Protein AF-A0A8J9SSK1-F1 (afdb_monomer_lite)

Sequence (95 aa):
MWEVPNFIKYVKLLVLASVLAGVFSGLRGSVFTVVGGRVNVRLRIQLMDSLLSQDIGFFDTTKTGDITSRLSSDTTLVGDQVTLNVNVFLRSLVQ

InterPro domains:
  IPR011527 ABC transporter type 1, transmembrane domain [PF00664] (6-94)
  IPR036640 ABC transporter type 1, transmembrane domain superfamily [G3DSA:1.20.1560.10] (3-95)
  IPR036640 ABC transporter type 1, transmembrane domain superfamily [SSF90123] (6-94)
  IPR039421 Type 1 protein exporter [PTHR43394] (6-95)

Radius of gyration: 24.16 Å; chains: 1; bounding box: 50×20×77 Å

Foldseek 3Di:
DPCVVVVVVVVVVVVVVVVVVVVVVVVVVVVLVVVLVVQLVVLLVVVVVVVVVDDPVVCVVDPPVVCNVVSNVVSVVVSVVVSVVVVVVVVVVVD

Organism: Phaeodactylum tricornutum (NCBI:txid2850)

pLDDT: mean 75.98, std 9.9, range [45.19, 95.19]

Secondary structure (DSSP, 8-state):
---HHHHHHHHHHHHHHHHHHHHHHHHHHHHHHHHHHHHHHHHHHHHHHHHHTS-HHHHHHS-HHHHHHHHHHHHHHHHHHHHHHHHHHHHHHH-

Structure (mmCIF, N/CA/C/O backbone):
data_AF-A0A8J9SSK1-F1
#
_entry.id   AF-A0A8J9SSK1-F1
#
loop_
_atom_site.group_PDB
_atom_site.id
_atom_site.type_symbol
_atom_site.label_atom_id
_atom_site.label_alt_id
_atom_site.label_comp_id
_atom_site.label_asym_id
_atom_site.label_entity_id
_atom_site.label_seq_id
_atom_site.pdbx_PDB_ins_code
_atom_site.Cartn_x
_atom_site.Cartn_y
_atom_site.Cartn_z
_atom_site.occupancy
_atom_site.B_iso_or_equiv
_atom_site.auth_seq_id
_atom_site.auth_comp_id
_atom_site.auth_asym_id
_atom_site.auth_atom_id
_atom_site.pdbx_PDB_model_num
ATOM 1 N N . MET A 1 1 ? 29.861 -1.872 -42.451 1.00 52.41 1 MET A N 1
ATOM 2 C CA . MET A 1 1 ? 29.334 -0.587 -41.937 1.00 52.41 1 MET A CA 1
ATOM 3 C C . MET A 1 1 ? 27.839 -0.473 -42.259 1.00 52.41 1 MET A C 1
ATOM 5 O O . MET A 1 1 ? 27.436 0.461 -42.929 1.00 52.41 1 MET A O 1
ATOM 9 N N . TRP A 1 2 ? 27.014 -1.446 -41.834 1.00 58.75 2 TRP A N 1
ATOM 10 C CA . TRP A 1 2 ? 25.598 -1.541 -42.253 1.00 58.75 2 TRP A CA 1
ATOM 11 C C . TRP A 1 2 ? 24.630 -2.011 -41.146 1.00 58.75 2 TRP A C 1
ATOM 13 O O . TRP A 1 2 ? 23.499 -2.373 -41.439 1.00 58.75 2 TRP A O 1
ATOM 23 N N . GLU A 1 3 ? 25.022 -1.964 -39.867 1.00 63.94 3 GLU A N 1
ATOM 24 C CA . GLU A 1 3 ? 24.159 -2.422 -38.751 1.00 63.94 3 GLU A CA 1
ATOM 25 C C . GLU A 1 3 ? 23.828 -1.331 -37.717 1.00 63.94 3 GLU A C 1
ATOM 27 O O . GLU A 1 3 ? 22.931 -1.489 -36.889 1.00 63.94 3 GLU A O 1
ATOM 32 N N . VAL A 1 4 ? 24.486 -0.172 -37.817 1.00 72.25 4 VAL A N 1
ATOM 33 C CA . VAL A 1 4 ? 24.297 0.980 -36.921 1.00 72.25 4 VAL A CA 1
ATOM 34 C C . VAL A 1 4 ? 22.839 1.482 -36.834 1.00 72.25 4 VAL A C 1
ATOM 36 O O . VAL A 1 4 ? 22.383 1.752 -35.720 1.00 72.25 4 VAL A O 1
ATOM 39 N N . PRO A 1 5 ? 22.056 1.589 -37.934 1.00 73.88 5 PRO A N 1
ATOM 40 C CA . PRO A 1 5 ? 20.687 2.107 -37.839 1.00 73.88 5 PRO A CA 1
ATOM 41 C C . PRO A 1 5 ? 19.722 1.144 -37.129 1.00 73.88 5 PRO A C 1
ATOM 43 O O . PRO A 1 5 ? 18.817 1.592 -36.421 1.00 73.88 5 PRO A O 1
ATOM 46 N N . ASN A 1 6 ? 19.940 -0.170 -37.248 1.00 80.06 6 ASN A N 1
ATOM 47 C CA . ASN A 1 6 ? 19.132 -1.174 -36.553 1.00 80.06 6 ASN A CA 1
ATOM 48 C C . ASN A 1 6 ? 19.438 -1.184 -35.052 1.00 80.06 6 ASN A C 1
ATOM 50 O O . ASN A 1 6 ? 18.516 -1.223 -34.239 1.00 80.06 6 ASN A O 1
ATOM 54 N N . PHE A 1 7 ? 20.712 -1.047 -34.676 1.00 83.69 7 PHE A N 1
ATOM 55 C CA . PHE A 1 7 ? 21.130 -0.950 -33.278 1.00 83.69 7 PHE A CA 1
ATOM 56 C C . PHE A 1 7 ? 20.455 0.223 -32.548 1.00 83.69 7 PHE A C 1
ATOM 58 O O . PHE A 1 7 ? 19.862 0.039 -31.486 1.00 83.69 7 PHE A O 1
ATOM 65 N N . ILE A 1 8 ? 20.438 1.415 -33.158 1.00 86.50 8 ILE A N 1
ATOM 66 C CA . ILE A 1 8 ? 19.784 2.600 -32.574 1.00 86.50 8 ILE A CA 1
ATOM 67 C C . ILE A 1 8 ? 18.272 2.382 -32.404 1.00 86.50 8 ILE A C 1
ATOM 69 O O . ILE A 1 8 ? 17.691 2.836 -31.415 1.00 86.50 8 ILE A O 1
ATOM 73 N N . LYS A 1 9 ? 17.619 1.673 -33.334 1.00 86.75 9 LYS A N 1
ATOM 74 C CA . LYS A 1 9 ? 16.188 1.348 -33.239 1.00 86.75 9 LYS A CA 1
ATOM 75 C C . LYS A 1 9 ? 15.892 0.440 -32.039 1.00 86.75 9 LYS A C 1
ATOM 77 O O . LYS A 1 9 ? 14.955 0.726 -31.296 1.00 86.75 9 LYS A O 1
ATOM 82 N N . TYR A 1 10 ? 16.703 -0.595 -31.811 1.00 88.44 10 TYR A N 1
ATOM 83 C CA . TYR A 1 10 ? 16.539 -1.495 -30.663 1.00 88.44 10 TYR A CA 1
ATOM 84 C C . TYR A 1 10 ? 16.830 -0.805 -29.328 1.00 88.44 10 TYR A C 1
ATOM 86 O O . TYR A 1 10 ? 16.063 -0.973 -28.383 1.00 88.44 10 TYR A O 1
ATOM 94 N N . VAL A 1 11 ? 17.866 0.037 -29.260 1.00 91.00 11 VAL A N 1
ATOM 95 C CA . VAL A 1 11 ? 18.178 0.817 -28.051 1.00 91.00 11 VAL A CA 1
ATOM 96 C C . VAL A 1 11 ? 17.026 1.760 -27.692 1.00 91.00 11 VAL A C 1
ATOM 98 O O . VAL A 1 11 ? 16.599 1.793 -26.539 1.00 91.00 11 VAL A O 1
ATOM 101 N N . LYS A 1 12 ? 16.453 2.474 -28.672 1.00 90.88 12 LYS A N 1
ATOM 102 C CA . LYS A 1 12 ? 15.275 3.333 -28.443 1.00 90.88 12 LYS A CA 1
ATOM 103 C C . LYS A 1 12 ? 14.072 2.538 -27.930 1.00 90.88 12 LYS A C 1
ATOM 105 O O . LYS A 1 12 ? 13.389 2.995 -27.017 1.00 90.88 12 LYS A O 1
ATOM 110 N N . LEU A 1 13 ? 13.831 1.351 -28.487 1.00 91.62 13 LEU A N 1
ATOM 111 C CA . LEU A 1 13 ? 12.726 0.482 -28.078 1.00 91.62 13 LEU A CA 1
ATOM 112 C C . LEU A 1 13 ? 12.917 -0.039 -26.644 1.00 91.62 13 LEU A C 1
ATOM 114 O O . LEU A 1 13 ? 11.966 -0.047 -25.868 1.00 91.62 13 LEU A O 1
ATOM 118 N N . LEU A 1 14 ? 14.146 -0.392 -26.262 1.00 91.31 14 LEU A N 1
ATOM 119 C CA . LEU A 1 14 ? 14.474 -0.891 -24.924 1.00 91.31 14 LEU A CA 1
ATOM 120 C C . LEU A 1 14 ? 14.374 0.198 -23.846 1.00 91.31 14 LEU A C 1
ATOM 122 O O . LEU A 1 14 ? 13.861 -0.059 -22.754 1.00 91.31 14 LEU A O 1
ATOM 126 N N . VAL A 1 15 ? 14.789 1.429 -24.163 1.00 94.06 15 VAL A N 1
ATOM 127 C CA . VAL A 1 15 ? 14.595 2.590 -23.278 1.00 94.06 15 VAL A CA 1
ATOM 128 C C . VAL A 1 15 ? 13.104 2.859 -23.078 1.00 94.06 15 VAL A C 1
ATOM 130 O O . VAL A 1 15 ? 12.654 3.015 -21.945 1.00 94.06 15 VAL A O 1
ATOM 133 N N . LEU A 1 16 ? 12.319 2.843 -24.157 1.00 94.88 16 LEU A N 1
ATOM 134 C CA . LEU A 1 16 ? 10.876 3.074 -24.090 1.00 94.88 16 LEU A CA 1
ATOM 135 C C . LEU A 1 16 ? 10.162 1.976 -23.282 1.00 94.88 16 LEU A C 1
ATOM 137 O O . LEU A 1 16 ? 9.331 2.284 -22.431 1.00 94.88 16 LEU A O 1
ATOM 141 N N . ALA A 1 17 ? 10.546 0.711 -23.471 1.00 93.56 17 ALA A N 1
ATOM 142 C CA . ALA A 1 17 ? 10.037 -0.412 -22.685 1.00 93.56 17 ALA A CA 1
ATOM 143 C C . ALA A 1 17 ? 10.386 -0.289 -21.191 1.00 93.56 17 ALA A C 1
ATOM 145 O O . ALA A 1 17 ? 9.527 -0.519 -20.344 1.00 93.56 17 ALA A O 1
ATOM 146 N N . SER A 1 18 ? 11.612 0.128 -20.860 1.00 91.56 18 SER A N 1
ATOM 147 C CA . SER A 1 18 ? 12.055 0.318 -19.4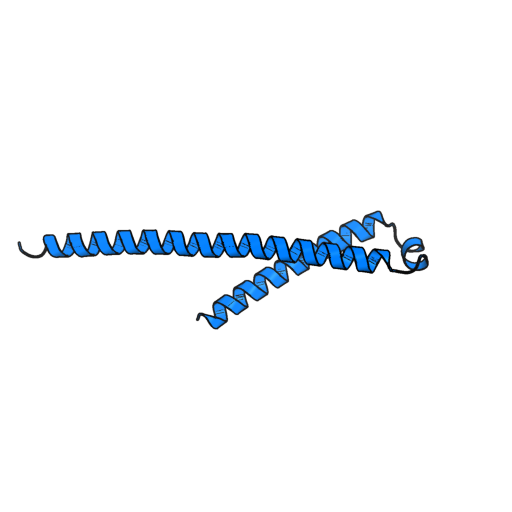69 1.00 91.56 18 SER A CA 1
ATOM 148 C C . SER A 1 18 ? 11.284 1.434 -18.763 1.00 91.56 18 SER A C 1
ATOM 150 O O . SER A 1 18 ? 10.866 1.272 -17.617 1.00 91.56 18 SER A O 1
ATOM 152 N N . VAL A 1 19 ? 11.042 2.552 -19.455 1.00 95.19 19 VAL A N 1
ATOM 153 C CA . VAL A 1 19 ? 10.248 3.665 -18.914 1.00 95.19 19 VAL A CA 1
ATOM 154 C C . VAL A 1 19 ? 8.806 3.227 -18.673 1.00 95.19 19 VAL A C 1
ATOM 156 O O . VAL A 1 19 ? 8.276 3.454 -17.586 1.00 95.19 19 VAL A O 1
ATOM 159 N N . LEU A 1 20 ? 8.186 2.546 -19.643 1.00 93.31 20 LEU A N 1
ATOM 160 C CA . LEU A 1 20 ? 6.834 2.011 -19.480 1.00 93.31 20 LEU A CA 1
ATOM 161 C C . LEU A 1 20 ? 6.766 1.038 -18.301 1.00 93.31 20 LEU A C 1
ATOM 163 O O . LEU A 1 20 ? 5.914 1.200 -17.431 1.00 93.31 20 LEU A O 1
ATOM 167 N N . ALA A 1 21 ? 7.691 0.081 -18.213 1.00 90.56 21 ALA A N 1
ATOM 168 C CA . ALA A 1 21 ? 7.748 -0.866 -17.103 1.00 90.56 21 ALA A CA 1
ATOM 169 C C . ALA A 1 21 ? 7.868 -0.157 -15.741 1.00 90.56 21 ALA A C 1
ATOM 171 O O . ALA A 1 21 ? 7.167 -0.522 -14.796 1.00 90.56 21 ALA A O 1
ATOM 172 N N . GLY A 1 22 ? 8.687 0.898 -15.652 1.00 91.06 22 GLY A N 1
ATOM 173 C CA . GLY A 1 22 ? 8.806 1.727 -14.452 1.00 91.06 22 GLY A CA 1
ATOM 174 C C . GLY A 1 22 ? 7.490 2.409 -14.064 1.00 91.06 22 GLY A C 1
ATOM 175 O O . GLY A 1 22 ? 7.078 2.334 -12.907 1.00 91.06 22 GLY A O 1
ATOM 176 N N . VAL A 1 23 ? 6.787 3.006 -15.032 1.00 93.25 23 VAL A N 1
ATOM 177 C CA . VAL A 1 23 ? 5.484 3.656 -14.806 1.00 93.25 23 VA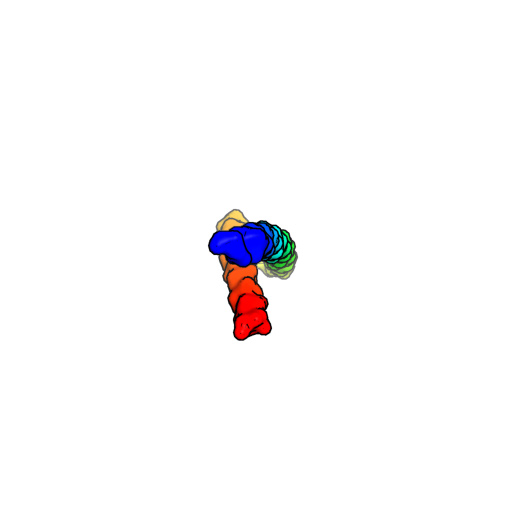L A CA 1
ATOM 178 C C . VAL A 1 23 ? 4.433 2.647 -14.343 1.00 93.25 23 VAL A C 1
ATOM 180 O O . VAL A 1 23 ? 3.747 2.888 -13.351 1.00 93.25 23 VAL A O 1
ATOM 183 N N . PHE A 1 24 ? 4.328 1.497 -15.012 1.00 89.94 24 PHE A N 1
ATOM 184 C CA . PHE A 1 24 ? 3.381 0.443 -14.638 1.00 89.94 24 PHE A CA 1
ATOM 185 C C . PHE A 1 24 ? 3.679 -0.135 -13.250 1.00 89.94 24 PHE A C 1
ATOM 187 O O . PHE A 1 24 ? 2.756 -0.345 -12.460 1.00 89.94 24 PHE A O 1
ATOM 194 N N . SER A 1 25 ? 4.955 -0.352 -12.923 1.00 83.44 25 SER A N 1
ATOM 195 C CA . SER A 1 25 ? 5.362 -0.820 -11.595 1.00 83.44 25 SER A CA 1
ATOM 196 C C . SER A 1 25 ? 5.043 0.211 -10.511 1.00 83.44 25 SER A C 1
ATOM 198 O O . SER A 1 25 ? 4.528 -0.150 -9.452 1.00 83.44 25 SER A O 1
ATOM 200 N N . GLY A 1 26 ? 5.298 1.494 -10.782 1.00 83.12 26 GLY A N 1
ATOM 201 C CA . GLY A 1 26 ? 4.946 2.592 -9.885 1.00 83.12 26 GLY A CA 1
ATOM 202 C C . GLY A 1 26 ? 3.440 2.672 -9.644 1.00 83.12 26 GLY A C 1
ATOM 203 O O . GLY A 1 26 ? 3.004 2.662 -8.496 1.00 83.12 26 GLY A O 1
ATOM 204 N N . LEU A 1 27 ? 2.640 2.646 -10.715 1.00 87.38 27 LEU A N 1
ATOM 205 C CA . LEU A 1 27 ? 1.179 2.681 -10.637 1.00 87.38 27 LEU A CA 1
ATOM 206 C C . LEU A 1 27 ? 0.625 1.504 -9.826 1.00 87.38 27 LEU A C 1
ATOM 208 O O . LEU A 1 27 ? -0.220 1.703 -8.953 1.00 87.38 27 LEU A O 1
ATOM 212 N N . ARG A 1 28 ? 1.130 0.287 -10.068 1.00 81.94 28 ARG A N 1
ATOM 213 C CA . ARG A 1 28 ? 0.765 -0.901 -9.285 1.00 81.94 28 ARG A CA 1
ATOM 214 C C . ARG A 1 28 ? 1.055 -0.688 -7.801 1.00 81.94 28 ARG A C 1
ATOM 216 O O . ARG A 1 28 ? 0.185 -0.963 -6.978 1.00 81.94 28 ARG A O 1
ATOM 223 N N . GLY A 1 29 ? 2.245 -0.185 -7.468 1.00 79.50 29 GLY A N 1
ATOM 224 C CA . GLY A 1 29 ? 2.629 0.131 -6.091 1.00 79.50 29 GLY A CA 1
ATOM 225 C C . GLY A 1 29 ? 1.693 1.156 -5.449 1.00 79.50 29 GLY A C 1
ATOM 226 O O . GLY A 1 29 ? 1.169 0.915 -4.366 1.00 79.50 29 GLY A O 1
ATOM 227 N N . SER A 1 30 ? 1.404 2.260 -6.140 1.00 77.25 30 SER A N 1
ATOM 228 C CA . SER A 1 30 ? 0.525 3.320 -5.635 1.00 77.25 30 SER A CA 1
ATOM 229 C C . S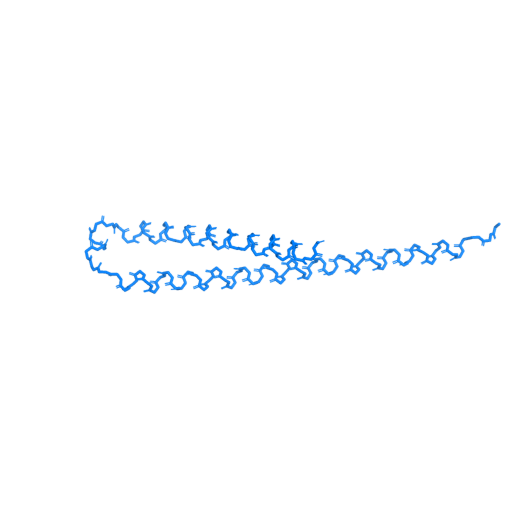ER A 1 30 ? -0.906 2.841 -5.393 1.00 77.25 30 SER A C 1
ATOM 231 O O . SER A 1 30 ? -1.473 3.124 -4.338 1.00 77.25 30 SER A O 1
ATOM 233 N N . VAL A 1 31 ? -1.488 2.088 -6.334 1.00 81.75 31 VAL A N 1
ATOM 234 C CA . VAL A 1 31 ? -2.829 1.501 -6.169 1.00 81.75 31 VAL A CA 1
ATOM 235 C C . VAL A 1 31 ? -2.855 0.592 -4.946 1.00 81.75 31 VAL A C 1
ATOM 237 O O . VAL A 1 31 ? -3.786 0.662 -4.145 1.00 81.75 31 VAL A O 1
ATOM 240 N N . PHE A 1 32 ? -1.808 -0.211 -4.766 1.00 77.50 32 PHE A N 1
ATOM 241 C CA . PHE A 1 32 ? -1.702 -1.117 -3.636 1.00 77.50 32 PHE A CA 1
ATOM 242 C C . PHE A 1 32 ? -1.653 -0.381 -2.296 1.00 77.50 32 PHE A C 1
ATOM 244 O O . PHE A 1 32 ? -2.408 -0.714 -1.386 1.00 77.50 32 PHE A O 1
ATOM 251 N N . THR A 1 33 ? -0.841 0.671 -2.199 1.00 77.00 33 THR A N 1
ATOM 252 C CA . THR A 1 33 ? -0.749 1.510 -0.998 1.00 77.00 33 THR A CA 1
ATOM 253 C C . THR A 1 33 ? -2.086 2.169 -0.660 1.00 77.00 33 THR A C 1
ATOM 255 O O . THR A 1 33 ? -2.509 2.160 0.496 1.00 77.00 33 THR A O 1
ATOM 258 N N . VAL A 1 34 ? -2.797 2.707 -1.657 1.00 79.75 34 VAL A N 1
ATOM 259 C CA . VAL A 1 34 ? -4.102 3.355 -1.438 1.00 79.75 34 VAL A CA 1
ATOM 260 C C . VAL A 1 34 ? -5.156 2.344 -0.986 1.00 79.75 34 VAL A C 1
ATOM 262 O O . VAL A 1 34 ? -5.930 2.626 -0.069 1.00 79.75 34 VAL A O 1
ATOM 265 N N . VAL A 1 35 ? -5.200 1.165 -1.608 1.00 80.94 35 VAL A N 1
ATOM 266 C CA . VAL A 1 35 ? -6.148 0.106 -1.239 1.00 80.94 35 VAL A CA 1
ATOM 267 C C . VAL A 1 35 ? -5.833 -0.444 0.155 1.00 80.94 35 VAL A C 1
ATOM 269 O O . VAL A 1 35 ? -6.751 -0.547 0.967 1.00 80.94 35 VAL A O 1
ATOM 272 N N . GLY A 1 36 ? -4.561 -0.704 0.470 1.00 73.88 36 GLY A N 1
ATOM 273 C CA . GLY A 1 36 ? -4.125 -1.147 1.799 1.00 73.88 36 GLY A CA 1
ATOM 274 C C . GLY A 1 36 ? -4.518 -0.154 2.896 1.00 73.88 36 GLY A C 1
ATOM 275 O O . GLY A 1 36 ? -5.131 -0.537 3.892 1.00 73.88 36 GLY A O 1
ATOM 276 N N . GLY A 1 37 ? -4.298 1.145 2.661 1.00 75.00 37 GLY A N 1
ATOM 277 C CA . GLY A 1 37 ? -4.731 2.196 3.584 1.00 75.00 37 GLY A CA 1
ATOM 278 C C . GLY A 1 37 ? -6.247 2.207 3.817 1.00 75.00 37 GLY A C 1
ATOM 279 O O . GLY A 1 37 ? -6.701 2.314 4.956 1.00 75.00 37 GLY A O 1
ATOM 280 N N . ARG A 1 38 ? -7.054 2.032 2.761 1.00 81.94 38 ARG A N 1
ATOM 281 C CA . ARG A 1 38 ? -8.525 1.975 2.881 1.00 81.94 38 ARG A CA 1
ATOM 282 C C . ARG A 1 38 ? -9.006 0.757 3.666 1.00 81.94 38 ARG A C 1
ATOM 284 O O . ARG A 1 38 ? -9.936 0.889 4.459 1.00 81.94 38 ARG A O 1
ATOM 291 N N . VAL A 1 39 ? -8.399 -0.408 3.445 1.00 78.19 39 VAL A N 1
ATOM 292 C CA . VAL A 1 39 ? -8.735 -1.638 4.177 1.00 78.19 39 VAL A CA 1
ATOM 293 C C . VAL A 1 39 ? -8.393 -1.483 5.658 1.00 78.19 39 VAL A C 1
ATOM 295 O O . VAL A 1 39 ? -9.236 -1.771 6.502 1.00 78.19 39 VAL A O 1
ATOM 298 N N . ASN A 1 40 ? -7.218 -0.938 5.978 1.00 75.75 40 ASN A N 1
ATOM 299 C CA . ASN A 1 40 ? -6.794 -0.717 7.361 1.00 75.75 40 ASN A CA 1
ATOM 300 C C . ASN A 1 40 ? -7.764 0.221 8.115 1.00 75.75 40 ASN A C 1
ATOM 302 O O . ASN A 1 40 ? -8.248 -0.106 9.198 1.00 75.75 40 ASN A O 1
ATOM 306 N N . VAL A 1 41 ? -8.173 1.334 7.490 1.00 78.12 41 VAL A N 1
ATOM 307 C CA . VAL A 1 41 ? -9.174 2.249 8.074 1.00 78.12 41 VAL A CA 1
ATOM 308 C C . VAL A 1 41 ? -10.524 1.557 8.300 1.00 78.12 41 VAL A C 1
ATOM 310 O O . VAL A 1 41 ? -11.134 1.740 9.352 1.00 78.12 41 VAL A O 1
ATOM 313 N N . ARG A 1 42 ? -10.994 0.744 7.345 1.00 82.12 42 ARG A N 1
ATOM 314 C CA . ARG A 1 42 ? -12.258 -0.006 7.474 1.00 82.12 42 ARG A CA 1
ATOM 315 C C . ARG A 1 42 ? -12.223 -0.984 8.649 1.00 82.12 42 ARG A C 1
ATOM 317 O O . ARG A 1 42 ? -13.172 -1.005 9.428 1.00 82.12 42 ARG A O 1
ATOM 324 N N . LEU A 1 43 ? -11.132 -1.738 8.790 1.00 75.12 43 LEU A N 1
ATOM 325 C CA . LEU A 1 43 ? -10.940 -2.678 9.897 1.00 75.12 43 LEU A CA 1
ATOM 326 C C . LEU A 1 43 ? -10.954 -1.956 11.245 1.00 75.12 43 LEU A C 1
ATOM 328 O O . LEU A 1 43 ? -11.638 -2.390 12.168 1.00 75.12 43 LEU A O 1
ATOM 332 N N . ARG A 1 44 ? -10.276 -0.807 11.338 1.00 77.00 44 ARG A N 1
ATOM 333 C CA . ARG A 1 44 ? -10.238 -0.009 12.569 1.00 77.00 44 ARG A CA 1
ATOM 334 C C . ARG A 1 44 ? -11.616 0.489 12.990 1.00 77.00 44 ARG A C 1
ATOM 336 O O . ARG A 1 44 ? -11.936 0.437 14.173 1.00 77.00 44 ARG A O 1
ATOM 343 N N . ILE A 1 45 ? -12.430 0.941 12.036 1.00 79.88 45 ILE A N 1
ATOM 344 C CA . ILE A 1 45 ? -13.798 1.393 12.317 1.00 79.88 45 ILE A CA 1
ATOM 345 C C . ILE A 1 45 ? -14.654 0.224 12.814 1.00 79.88 45 ILE A C 1
ATOM 347 O O . ILE A 1 45 ? -15.296 0.358 13.847 1.00 79.88 45 ILE A O 1
ATOM 351 N N . GLN A 1 46 ? -14.626 -0.928 12.135 1.00 80.44 46 GLN A N 1
ATOM 352 C CA . GLN A 1 46 ? -15.417 -2.100 12.538 1.00 80.44 46 GLN A CA 1
ATOM 353 C C . GLN A 1 46 ? -15.017 -2.648 13.913 1.00 80.44 46 GLN A C 1
ATOM 355 O O . GLN A 1 46 ? -15.880 -3.054 14.692 1.00 80.44 46 GLN A O 1
ATOM 360 N N . LEU A 1 47 ? -13.720 -2.639 14.231 1.00 73.50 47 LEU A N 1
ATOM 361 C CA . LEU A 1 47 ? -13.223 -3.063 15.539 1.00 73.50 47 LEU A CA 1
ATOM 362 C C . LEU A 1 47 ? -13.610 -2.082 16.649 1.00 73.50 47 LE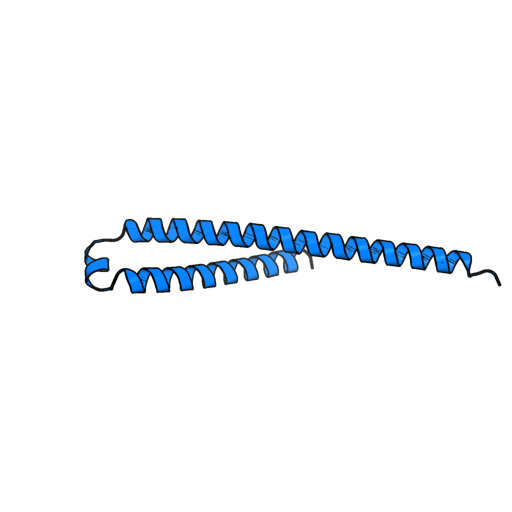U A C 1
ATOM 364 O O . LEU A 1 47 ? -14.019 -2.526 17.718 1.00 73.50 47 LEU A O 1
ATOM 368 N N . MET A 1 48 ? -13.527 -0.767 16.406 1.00 73.75 48 MET A N 1
ATOM 369 C CA . MET A 1 48 ? -14.018 0.229 17.368 1.00 73.75 48 MET A CA 1
ATOM 370 C C . MET A 1 48 ? -15.522 0.096 17.603 1.00 73.75 48 MET A C 1
ATOM 372 O O . MET A 1 48 ? -15.949 0.145 18.749 1.00 73.75 48 MET A O 1
ATOM 376 N N . ASP A 1 49 ? -16.306 -0.101 16.545 1.00 80.62 49 ASP A N 1
ATOM 377 C CA . ASP A 1 49 ? -17.759 -0.267 16.643 1.00 80.62 49 ASP A CA 1
ATOM 378 C C . ASP A 1 49 ? -18.121 -1.513 17.470 1.00 80.62 49 ASP A C 1
ATOM 380 O O . ASP A 1 49 ? -18.920 -1.449 18.402 1.00 80.62 49 ASP A O 1
ATOM 384 N N . S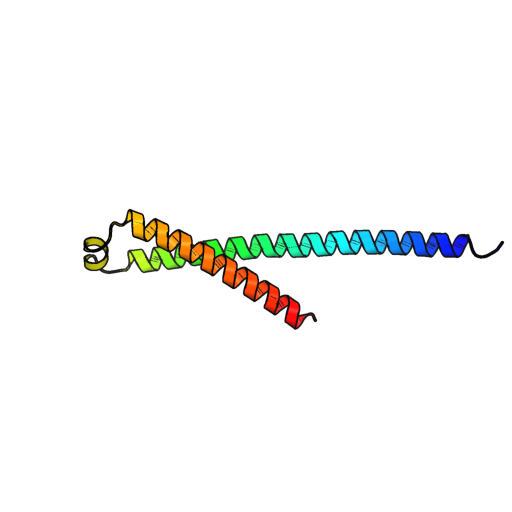ER A 1 50 ? -17.420 -2.625 17.221 1.00 77.38 50 SER A N 1
ATOM 385 C CA . SER A 1 50 ? -17.584 -3.861 17.996 1.00 77.38 50 SER A CA 1
ATOM 386 C C . SER A 1 50 ? -17.191 -3.676 19.467 1.00 77.38 50 SER A C 1
ATOM 388 O O . SER A 1 50 ? -17.930 -4.097 20.353 1.00 77.38 50 SER A O 1
ATOM 390 N N . LEU A 1 51 ? -16.078 -2.991 19.758 1.00 71.25 51 LEU A N 1
ATOM 391 C CA . LEU A 1 51 ? -15.663 -2.706 21.138 1.00 71.25 51 LEU A CA 1
ATOM 392 C C . LEU A 1 51 ? -16.647 -1.809 21.890 1.00 71.25 51 LEU A C 1
ATOM 394 O O . LEU A 1 51 ? -16.855 -2.009 23.083 1.00 71.25 51 LEU A O 1
ATOM 398 N N . LEU A 1 52 ? -17.237 -0.816 21.220 1.00 76.12 52 LEU A N 1
ATOM 399 C CA . LEU A 1 52 ? -18.231 0.069 21.834 1.00 76.12 52 LEU A CA 1
ATOM 400 C C . LEU A 1 52 ? -19.532 -0.670 22.178 1.00 76.12 52 LEU A C 1
ATOM 402 O O . LEU A 1 52 ? -20.257 -0.229 23.065 1.00 76.12 52 LEU A O 1
ATOM 406 N N . SER A 1 53 ? -19.807 -1.796 21.515 1.00 79.88 53 SER A N 1
ATOM 407 C CA . SER A 1 53 ? -20.947 -2.672 21.813 1.00 79.88 53 SER A CA 1
ATOM 408 C C . SER A 1 53 ? -20.688 -3.714 22.916 1.00 79.88 53 SER A C 1
ATOM 410 O O . SER A 1 53 ? -21.594 -4.470 23.259 1.00 79.88 53 SER A O 1
ATOM 412 N N . GLN A 1 54 ? -19.475 -3.767 23.482 1.00 76.12 54 GLN A N 1
ATOM 413 C CA . GLN A 1 54 ? -19.087 -4.732 24.518 1.00 76.12 54 GLN A CA 1
ATOM 414 C C . GLN A 1 54 ? -19.578 -4.308 25.923 1.00 76.12 54 GLN A C 1
ATOM 416 O O . GLN A 1 54 ? -19.609 -3.121 26.247 1.00 76.12 54 GLN A O 1
ATOM 421 N N . ASP A 1 55 ? -19.920 -5.276 26.784 1.00 73.75 55 ASP A N 1
ATOM 422 C CA . ASP A 1 55 ? -20.454 -5.041 28.138 1.00 73.75 55 ASP A CA 1
ATOM 423 C C . ASP A 1 55 ? -19.537 -4.211 29.060 1.00 73.75 55 ASP A C 1
ATOM 425 O O . ASP A 1 55 ? -18.314 -4.358 29.063 1.00 73.75 55 ASP A O 1
ATOM 429 N N . ILE A 1 56 ? -20.143 -3.413 29.951 1.00 65.31 56 ILE A N 1
ATOM 430 C CA . ILE A 1 56 ? -19.456 -2.530 30.922 1.00 65.31 56 ILE A CA 1
ATOM 431 C C . ILE A 1 56 ? -18.459 -3.286 31.822 1.00 65.31 56 ILE A C 1
ATOM 433 O O . ILE A 1 56 ? -17.419 -2.735 32.177 1.00 65.31 56 ILE A O 1
ATOM 437 N N . GLY A 1 57 ? -18.708 -4.566 32.127 1.00 69.06 57 GLY A N 1
ATOM 438 C CA . GLY A 1 57 ? -17.782 -5.405 32.902 1.00 69.06 57 GLY A CA 1
ATOM 439 C C . GLY A 1 57 ? -16.418 -5.632 32.227 1.00 69.06 57 GLY A C 1
ATOM 440 O O . GLY A 1 57 ? -15.425 -5.876 32.910 1.00 69.06 57 GLY A O 1
ATOM 441 N N . PHE A 1 58 ? -16.336 -5.490 30.900 1.00 65.94 58 PHE A N 1
ATOM 442 C CA . PHE A 1 58 ? -15.078 -5.536 30.149 1.00 65.94 58 PHE A CA 1
ATOM 443 C C . PHE A 1 58 ? -14.219 -4.281 30.387 1.00 65.94 58 PHE A C 1
ATOM 445 O O . PHE A 1 58 ? -12.994 -4.373 30.504 1.00 65.94 58 PHE A O 1
ATOM 452 N N . PHE A 1 59 ? -14.863 -3.118 30.517 1.00 63.09 59 PHE A N 1
ATOM 453 C CA . PHE A 1 59 ? -14.204 -1.830 30.759 1.00 63.09 59 PHE A CA 1
ATOM 454 C C . PHE A 1 59 ? -13.753 -1.640 32.215 1.00 63.09 59 P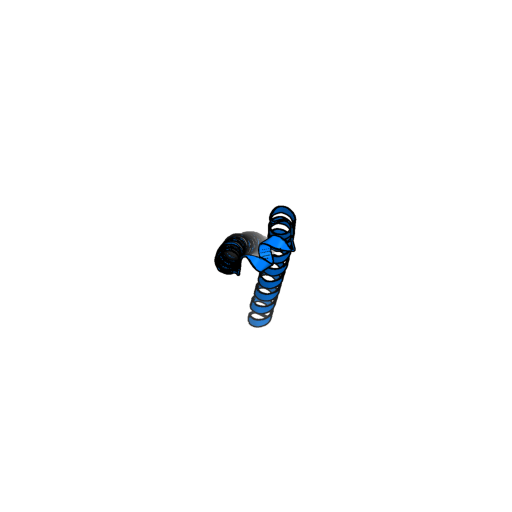HE A C 1
ATOM 456 O O . PHE A 1 59 ? -12.869 -0.827 32.472 1.00 63.09 59 PHE A O 1
ATOM 463 N N . ASP A 1 60 ? -14.314 -2.407 33.153 1.00 64.69 60 ASP A N 1
ATOM 464 C CA . ASP A 1 60 ? -13.984 -2.328 34.584 1.00 64.69 60 ASP A CA 1
ATOM 465 C C . ASP A 1 60 ? -12.707 -3.124 34.942 1.00 64.69 60 ASP A C 1
ATOM 467 O O . ASP A 1 60 ? -11.986 -2.796 35.881 1.00 64.69 60 ASP A O 1
ATOM 471 N N . THR A 1 61 ? -12.366 -4.145 34.144 1.00 61.31 61 THR A N 1
ATOM 472 C CA . THR A 1 61 ? -11.157 -4.978 34.326 1.00 61.31 61 THR A CA 1
ATOM 473 C C . THR A 1 61 ? -9.914 -4.426 33.615 1.00 61.31 61 THR A C 1
ATOM 475 O O . THR A 1 61 ? -8.790 -4.738 34.011 1.00 61.31 61 THR A O 1
ATOM 478 N N . THR A 1 62 ? -10.066 -3.592 32.577 1.00 56.97 62 THR A N 1
ATOM 479 C CA . THR A 1 62 ? -8.933 -3.140 31.750 1.00 56.97 62 THR A CA 1
ATOM 480 C C . THR A 1 62 ? -9.005 -1.638 31.470 1.00 56.97 62 THR A C 1
ATOM 482 O O . THR A 1 62 ? -10.005 -1.147 30.960 1.00 56.97 62 THR A O 1
ATOM 485 N N . LYS A 1 63 ? -7.924 -0.886 31.749 1.00 60.97 63 LYS A N 1
ATOM 486 C CA . LYS A 1 63 ? -7.836 0.553 31.430 1.00 60.97 63 LYS A CA 1
ATOM 487 C C . LYS A 1 63 ? -8.108 0.782 29.939 1.00 60.97 63 LYS A C 1
ATOM 489 O O . LYS A 1 63 ? -7.311 0.374 29.097 1.00 60.97 63 LYS A O 1
ATOM 494 N N . THR A 1 64 ? -9.169 1.522 29.617 1.00 61.88 64 THR A N 1
ATOM 495 C CA . THR A 1 64 ? -9.610 1.863 28.248 1.00 61.88 64 THR A CA 1
ATOM 496 C C . THR A 1 64 ? -8.485 2.400 27.342 1.00 61.88 64 THR A C 1
ATOM 498 O O . THR A 1 64 ? -8.493 2.170 26.129 1.00 61.88 64 THR A O 1
ATOM 501 N N . GLY A 1 65 ? -7.481 3.071 27.924 1.00 64.94 65 GLY A N 1
ATOM 502 C CA . GLY A 1 65 ? -6.297 3.568 27.211 1.00 64.94 65 GLY A CA 1
ATOM 503 C C . GLY A 1 65 ? -5.354 2.471 26.694 1.00 64.94 65 GLY A C 1
ATOM 504 O O . GLY A 1 65 ? -4.884 2.564 25.560 1.00 64.94 65 GLY A O 1
ATOM 505 N N . ASP A 1 66 ? -5.135 1.403 27.465 1.00 67.25 66 ASP A N 1
ATOM 506 C CA . ASP A 1 66 ? -4.275 0.281 27.057 1.00 67.25 66 ASP A CA 1
ATOM 507 C C . ASP A 1 66 ? -4.970 -0.613 26.022 1.00 67.25 66 ASP A C 1
ATOM 509 O O . ASP A 1 66 ? -4.321 -1.101 25.094 1.00 67.25 66 ASP A O 1
ATOM 513 N N . ILE A 1 67 ? -6.298 -0.767 26.120 1.00 64.38 67 ILE A N 1
ATOM 514 C CA . ILE A 1 67 ? -7.111 -1.496 25.131 1.00 64.38 67 ILE A CA 1
ATOM 515 C C . ILE A 1 67 ? -7.063 -0.786 23.782 1.00 64.38 67 ILE A C 1
ATOM 517 O O . ILE A 1 67 ? -6.814 -1.421 22.765 1.00 64.38 67 ILE A O 1
ATOM 521 N N . THR A 1 68 ? -7.254 0.536 23.762 1.00 65.94 68 THR A N 1
ATOM 522 C CA . THR A 1 68 ? -7.227 1.323 22.519 1.00 65.94 68 THR A CA 1
ATOM 523 C C . THR A 1 68 ? -5.852 1.275 21.855 1.00 65.94 68 THR A C 1
ATOM 525 O O . THR A 1 68 ? -5.760 1.126 20.636 1.00 65.94 68 THR A O 1
ATOM 528 N N . SER A 1 69 ? -4.779 1.368 22.646 1.00 71.06 69 SER A N 1
ATOM 529 C CA . SER A 1 69 ? -3.404 1.292 22.147 1.00 71.06 69 SER A CA 1
ATOM 530 C C . SER A 1 69 ? -3.090 -0.087 21.554 1.00 71.06 69 SER A C 1
ATOM 532 O O . SER A 1 69 ? -2.638 -0.183 20.410 1.00 71.06 69 SER A O 1
ATOM 534 N N . ARG A 1 70 ? -3.417 -1.164 22.282 1.00 73.00 70 ARG A N 1
ATOM 535 C CA . ARG A 1 70 ? -3.230 -2.546 21.813 1.00 73.00 70 ARG A CA 1
ATOM 536 C C . ARG A 1 70 ? -4.095 -2.875 20.610 1.00 73.00 70 ARG A C 1
ATOM 538 O O . ARG A 1 70 ? -3.575 -3.388 19.631 1.00 73.00 70 ARG A O 1
ATOM 545 N N . LEU A 1 71 ? -5.371 -2.504 20.631 1.00 66.50 71 LEU A N 1
ATOM 546 C CA . LEU A 1 71 ? -6.263 -2.712 19.498 1.00 66.50 71 LEU A CA 1
ATOM 547 C C . LEU A 1 71 ? -5.770 -1.958 18.265 1.00 66.50 71 LEU A C 1
ATOM 549 O O . LEU A 1 71 ? -5.780 -2.510 17.170 1.00 66.50 71 LEU A O 1
ATOM 553 N N . SER A 1 72 ? -5.321 -0.710 18.419 1.00 70.88 72 SER A N 1
ATOM 554 C CA . SER A 1 72 ? -4.751 0.039 17.301 1.00 70.88 72 SER A CA 1
ATOM 555 C C . SER A 1 72 ? -3.512 -0.674 16.760 1.00 70.88 72 SER A C 1
ATOM 557 O O . SER A 1 72 ? -3.417 -0.860 15.551 1.00 70.88 72 SER A O 1
ATOM 559 N N . SER A 1 73 ? -2.598 -1.115 17.629 1.00 76.88 73 SER A N 1
ATOM 560 C CA . SER A 1 73 ? -1.404 -1.870 17.231 1.00 76.88 73 SER A CA 1
ATOM 561 C C . SER A 1 73 ? -1.765 -3.161 16.486 1.00 76.88 73 SER A C 1
ATOM 563 O O . SER A 1 73 ? -1.270 -3.389 15.384 1.00 76.88 73 SER A O 1
ATOM 565 N N . ASP A 1 74 ? -2.689 -3.955 17.025 1.00 72.44 74 ASP A N 1
ATOM 566 C CA . ASP A 1 74 ? -3.123 -5.225 16.436 1.00 72.44 74 ASP A CA 1
ATOM 567 C C . ASP A 1 74 ? -3.880 -5.017 15.122 1.00 72.44 74 ASP A C 1
ATOM 569 O O . ASP A 1 74 ? -3.663 -5.748 14.160 1.00 72.44 74 ASP A O 1
ATOM 573 N N . THR A 1 75 ? -4.705 -3.972 15.018 1.00 67.75 75 THR A N 1
ATOM 574 C CA . THR A 1 75 ? -5.388 -3.626 13.760 1.00 67.75 75 THR A CA 1
ATOM 575 C C . THR A 1 75 ? -4.386 -3.218 12.687 1.00 67.75 75 THR A C 1
ATOM 577 O O . THR A 1 75 ? -4.560 -3.561 11.521 1.00 67.75 75 THR A O 1
ATOM 580 N N . THR A 1 76 ? -3.324 -2.508 13.076 1.00 72.69 76 THR A N 1
ATOM 581 C CA . THR A 1 76 ? -2.272 -2.096 12.142 1.00 72.69 76 THR A CA 1
ATOM 582 C C . THR A 1 76 ? -1.500 -3.319 11.652 1.00 72.69 76 THR A C 1
ATOM 584 O O . THR A 1 76 ? -1.353 -3.493 10.448 1.00 72.69 76 THR A O 1
ATOM 587 N N . LEU A 1 77 ? -1.116 -4.222 12.562 1.00 74.81 77 LEU A N 1
ATOM 588 C CA . LEU A 1 77 ? -0.442 -5.482 12.230 1.00 74.81 77 LEU A CA 1
ATOM 589 C C . LEU A 1 77 ? -1.301 -6.394 11.347 1.00 74.81 77 LEU A C 1
ATOM 591 O O . LEU A 1 77 ? -0.812 -6.931 10.357 1.00 74.81 77 LEU A O 1
ATOM 595 N N . VAL A 1 78 ? -2.588 -6.556 11.663 1.00 72.31 78 VAL A N 1
ATOM 596 C CA . VAL A 1 78 ? -3.519 -7.348 10.845 1.00 72.31 78 VAL A CA 1
ATOM 597 C C . VAL A 1 78 ? -3.750 -6.678 9.492 1.00 72.31 78 VAL A C 1
ATOM 599 O O . VAL A 1 78 ? -3.745 -7.361 8.470 1.00 72.31 78 VAL A O 1
ATOM 602 N N . GLY A 1 79 ? -3.906 -5.353 9.454 1.00 70.81 79 GLY A N 1
ATOM 603 C CA . GLY A 1 79 ? -4.040 -4.583 8.218 1.00 70.81 79 GLY A CA 1
ATOM 604 C C . GLY A 1 79 ? -2.827 -4.748 7.305 1.00 70.81 79 GLY A C 1
ATOM 605 O O . GLY A 1 79 ? -2.988 -4.995 6.108 1.00 70.81 79 GLY A O 1
ATOM 606 N N . ASP A 1 80 ? -1.625 -4.703 7.873 1.00 73.19 80 ASP A N 1
ATOM 607 C CA . ASP A 1 80 ? -0.372 -4.924 7.154 1.00 73.19 80 ASP A CA 1
ATOM 608 C C . ASP A 1 80 ? -0.247 -6.376 6.682 1.00 73.19 80 ASP A C 1
ATOM 610 O O . ASP A 1 80 ? 0.085 -6.618 5.522 1.00 73.19 80 ASP A O 1
ATOM 614 N N . GLN A 1 81 ? -0.597 -7.356 7.519 1.00 72.56 81 GLN A N 1
ATOM 615 C CA . GLN A 1 81 ? -0.525 -8.773 7.162 1.00 72.56 81 GLN A CA 1
ATOM 616 C C . GLN A 1 81 ? -1.538 -9.152 6.073 1.00 72.56 81 GLN A C 1
ATOM 618 O O . GLN A 1 81 ? -1.206 -9.890 5.145 1.00 72.56 81 GLN A O 1
ATOM 623 N N . VAL A 1 82 ? -2.765 -8.630 6.141 1.00 72.75 82 VAL A N 1
ATOM 624 C CA . VAL A 1 82 ? -3.781 -8.792 5.089 1.00 72.75 82 VAL A CA 1
ATOM 625 C C . VAL A 1 82 ? -3.303 -8.135 3.802 1.00 72.75 82 VAL A C 1
ATOM 627 O O . VAL A 1 82 ? -3.404 -8.736 2.736 1.00 72.75 82 VAL A O 1
ATOM 630 N N . THR A 1 83 ? -2.723 -6.940 3.896 1.00 69.94 83 THR A N 1
ATOM 631 C CA . THR A 1 83 ? -2.147 -6.240 2.747 1.00 69.94 83 THR A CA 1
ATOM 632 C C . THR A 1 83 ? -1.022 -7.073 2.124 1.00 69.94 83 THR A C 1
ATOM 634 O O . THR A 1 83 ? -1.043 -7.333 0.928 1.00 69.94 83 THR A O 1
ATOM 637 N N . LEU A 1 84 ? -0.092 -7.618 2.904 1.00 72.88 84 LEU A N 1
ATOM 638 C CA . LEU A 1 84 ? 0.956 -8.503 2.388 1.00 72.88 84 LEU A CA 1
ATOM 639 C C . LEU A 1 84 ? 0.390 -9.785 1.763 1.00 72.88 84 LEU A C 1
ATOM 641 O O . LEU A 1 84 ? 0.778 -10.143 0.652 1.00 72.88 84 LEU A O 1
ATOM 645 N N . ASN A 1 85 ? -0.570 -10.438 2.417 1.00 75.88 85 ASN A N 1
ATOM 646 C CA . ASN A 1 85 ? -1.199 -11.654 1.904 1.00 75.88 85 ASN A CA 1
ATOM 647 C C . ASN A 1 85 ? -1.944 -11.400 0.588 1.00 75.88 85 ASN A C 1
ATOM 649 O O . ASN A 1 85 ? -1.808 -12.182 -0.348 1.00 75.88 85 ASN A O 1
ATOM 653 N N . VAL A 1 86 ? -2.668 -10.284 0.467 1.00 71.38 86 VAL A N 1
ATOM 654 C CA . VAL A 1 86 ? -3.326 -9.882 -0.785 1.00 71.38 86 VAL A CA 1
ATOM 655 C C . VAL A 1 86 ? -2.291 -9.579 -1.871 1.00 71.38 86 VAL A C 1
ATOM 657 O O . VAL A 1 86 ? -2.501 -9.937 -3.030 1.00 71.38 86 VAL A O 1
ATOM 660 N N . ASN A 1 87 ? -1.149 -8.975 -1.519 1.00 72.62 87 ASN A N 1
ATOM 661 C CA . ASN A 1 87 ? -0.060 -8.729 -2.467 1.00 72.62 87 ASN A CA 1
ATOM 662 C C . ASN A 1 87 ? 0.494 -10.043 -3.030 1.00 72.62 87 ASN A C 1
ATOM 664 O O . ASN A 1 87 ? 0.621 -10.195 -4.245 1.00 72.62 87 ASN A O 1
ATOM 668 N N . VAL A 1 88 ? 0.787 -10.992 -2.138 1.00 76.56 88 VAL A N 1
ATOM 669 C CA . VAL A 1 88 ? 1.323 -12.316 -2.469 1.00 76.56 88 VAL A CA 1
ATOM 670 C C . VAL A 1 88 ? 0.303 -13.133 -3.258 1.00 76.56 88 VAL A C 1
ATOM 672 O O . VAL A 1 88 ? 0.668 -13.774 -4.241 1.00 76.56 88 VAL A O 1
ATOM 675 N N . PHE A 1 89 ? -0.979 -13.061 -2.901 1.00 75.50 89 PHE A N 1
ATOM 676 C CA . PHE A 1 89 ? -2.062 -13.731 -3.619 1.00 75.50 89 PHE A CA 1
ATOM 677 C C . PHE A 1 89 ? -2.220 -13.190 -5.048 1.00 75.50 89 PHE A C 1
ATOM 679 O O . PHE A 1 89 ? -2.216 -13.944 -6.014 1.00 75.50 89 PHE A O 1
ATOM 686 N N . LEU A 1 90 ? -2.249 -11.866 -5.221 1.00 70.25 90 LEU A N 1
ATOM 687 C CA . LEU A 1 90 ? -2.279 -11.252 -6.554 1.00 70.25 90 LEU A CA 1
ATOM 688 C C . LEU A 1 90 ? -1.021 -11.564 -7.367 1.00 70.25 90 LEU A C 1
ATOM 690 O O . LEU A 1 90 ? -1.084 -11.690 -8.586 1.00 70.25 90 LEU A O 1
ATOM 694 N N . ARG A 1 91 ? 0.138 -11.664 -6.711 1.00 72.25 91 ARG A N 1
ATOM 695 C CA . ARG A 1 91 ? 1.389 -12.038 -7.373 1.00 72.25 91 ARG A CA 1
ATOM 696 C C . ARG A 1 91 ? 1.378 -13.497 -7.827 1.00 72.25 91 ARG A C 1
ATOM 698 O O . ARG A 1 91 ? 1.834 -13.757 -8.930 1.00 72.25 91 ARG A O 1
ATOM 705 N N . SER A 1 92 ? 0.836 -14.404 -7.020 1.00 70.25 92 SER A N 1
ATOM 706 C CA . SER A 1 92 ? 0.721 -15.836 -7.336 1.00 70.25 92 SER A CA 1
ATOM 707 C C . SER A 1 92 ? -0.383 -16.165 -8.340 1.00 70.25 92 SER A C 1
ATOM 709 O O . SER A 1 92 ? -0.293 -17.192 -8.990 1.00 70.25 92 SER A O 1
ATOM 711 N N . LEU A 1 93 ? -1.390 -15.305 -8.517 1.00 68.69 93 LEU A N 1
ATOM 712 C CA . LEU A 1 93 ? -2.356 -15.442 -9.617 1.00 68.69 93 LEU A CA 1
ATOM 713 C C . LEU A 1 93 ? -1.816 -14.960 -10.970 1.00 68.69 93 LEU A C 1
ATOM 715 O O . LEU A 1 93 ? -2.337 -15.344 -12.012 1.00 68.69 93 LEU A O 1
ATOM 719 N N . VAL A 1 94 ? -0.834 -14.057 -10.955 1.00 69.25 94 VAL A N 1
ATOM 720 C CA . VAL A 1 94 ? -0.236 -13.478 -12.169 1.00 69.25 94 VAL A CA 1
ATOM 721 C C . VAL A 1 94 ? 0.972 -14.283 -12.658 1.00 69.25 94 VAL A C 1
ATOM 723 O O . VAL A 1 94 ? 1.294 -14.212 -13.843 1.00 69.25 94 VAL A O 1
ATOM 726 N N . GLN A 1 95 ? 1.655 -14.984 -11.750 1.00 45.19 95 GLN A N 1
ATOM 727 C CA . GLN A 1 95 ? 2.808 -15.840 -12.038 1.00 45.19 95 GLN A CA 1
ATOM 728 C C . GLN A 1 95 ? 2.358 -17.258 -12.387 1.00 45.19 95 GLN A C 1
ATOM 730 O O . GLN A 1 95 ? 2.961 -17.828 -13.320 1.00 45.19 95 GLN A O 1
#